Protein AF-A0AAV2QUC8-F1 (afdb_monomer_lite)

Secondary structure (DSSP, 8-state):
-HHIIIIIIIHHHHHHHT--S----SSSPPPHHHHHHHHHHHHHHHHHHHHHHHHHHHHHHHHHHHHHHHHHHHHHHHHHHTSSS----------------

Radius of gyration: 34.0 Å; chains: 1; bounding box: 78×30×102 Å

Structure (mmCIF, N/CA/C/O backbone):
data_AF-A0AAV2QUC8-F1
#
_entry.id   AF-A0AAV2QUC8-F1
#
loop_
_atom_site.group_PDB
_atom_site.id
_atom_site.type_symbol
_atom_site.label_atom_id
_atom_site.label_alt_id
_atom_site.label_comp_id
_atom_site.label_asym_id
_atom_site.label_entity_id
_atom_site.label_seq_id
_atom_site.pdbx_PDB_ins_code
_atom_site.Cartn_x
_atom_site.Cartn_y
_atom_site.Cartn_z
_atom_site.occupancy
_atom_site.B_iso_or_equiv
_atom_site.auth_seq_id
_atom_site.auth_comp_id
_atom_site.auth_asym_id
_atom_site.auth_atom_id
_atom_site.pdbx_PDB_model_num
ATOM 1 N N . VAL A 1 1 ? 10.351 -3.298 -19.394 1.00 72.38 1 VAL A N 1
ATOM 2 C CA . VAL A 1 1 ? 9.266 -2.280 -19.368 1.00 72.38 1 VAL A CA 1
ATOM 3 C C . VAL A 1 1 ? 7.931 -2.801 -18.825 1.00 72.38 1 VAL A C 1
ATOM 5 O O . VAL A 1 1 ? 7.462 -2.262 -17.831 1.00 72.38 1 VAL A O 1
ATOM 8 N N . LYS A 1 2 ? 7.312 -3.842 -19.415 1.00 78.50 2 LYS A N 1
ATOM 9 C CA . LYS A 1 2 ? 5.963 -4.309 -19.013 1.00 78.50 2 LYS A CA 1
ATOM 10 C C . LYS A 1 2 ? 5.847 -4.730 -17.538 1.00 78.50 2 LYS A C 1
ATOM 12 O O . LYS A 1 2 ? 4.839 -4.430 -16.911 1.00 78.50 2 LYS A O 1
ATOM 17 N N . ASP A 1 3 ? 6.886 -5.363 -16.995 1.00 86.75 3 ASP A N 1
ATOM 18 C CA . ASP A 1 3 ? 6.957 -5.751 -15.579 1.00 86.75 3 ASP A CA 1
ATOM 19 C C . ASP A 1 3 ? 6.934 -4.537 -14.630 1.00 86.75 3 ASP A C 1
ATOM 21 O O . ASP A 1 3 ? 6.090 -4.452 -13.737 1.00 86.75 3 ASP A O 1
ATOM 25 N N . ILE A 1 4 ? 7.791 -3.545 -14.900 1.00 81.50 4 ILE A N 1
ATOM 26 C CA . ILE A 1 4 ? 7.863 -2.293 -14.136 1.00 81.50 4 ILE A CA 1
ATOM 27 C C . ILE A 1 4 ? 6.514 -1.567 -14.168 1.00 81.50 4 ILE A C 1
ATOM 29 O O . ILE A 1 4 ? 6.017 -1.138 -13.129 1.00 81.50 4 ILE A O 1
ATOM 33 N N . PHE A 1 5 ? 5.885 -1.486 -15.343 1.00 82.12 5 PHE A N 1
ATOM 34 C CA . PHE A 1 5 ? 4.604 -0.806 -15.496 1.00 82.12 5 PHE A CA 1
ATOM 35 C C . PHE A 1 5 ? 3.453 -1.518 -14.777 1.00 82.12 5 PHE A C 1
ATOM 37 O O . PHE A 1 5 ? 2.808 -0.927 -13.913 1.00 82.12 5 PHE A O 1
ATOM 44 N N . GLN A 1 6 ? 3.213 -2.794 -15.083 1.00 81.56 6 GLN A N 1
ATOM 45 C CA . GLN A 1 6 ? 2.031 -3.494 -14.575 1.00 81.56 6 GLN A CA 1
ATOM 46 C C . GLN A 1 6 ? 2.159 -3.889 -13.101 1.00 81.56 6 GLN A C 1
ATOM 48 O O . GLN A 1 6 ? 1.204 -3.756 -12.341 1.00 81.56 6 GLN A O 1
ATOM 53 N N . TYR A 1 7 ? 3.325 -4.369 -12.666 1.00 81.62 7 TYR A N 1
ATOM 54 C CA . TYR A 1 7 ? 3.458 -4.933 -11.320 1.00 81.62 7 TYR A CA 1
ATOM 55 C C . TYR A 1 7 ? 4.020 -3.939 -10.312 1.00 81.62 7 TYR A C 1
ATOM 57 O O . TYR A 1 7 ? 3.540 -3.881 -9.179 1.00 81.62 7 TYR A O 1
ATOM 65 N N . ARG A 1 8 ? 5.013 -3.140 -10.708 1.00 88.19 8 ARG A N 1
ATOM 66 C CA . ARG A 1 8 ? 5.717 -2.245 -9.778 1.00 88.19 8 ARG A CA 1
ATOM 67 C C . ARG A 1 8 ? 5.146 -0.833 -9.729 1.00 88.19 8 ARG A C 1
ATOM 69 O O . ARG A 1 8 ? 5.317 -0.165 -8.717 1.00 88.19 8 ARG A O 1
ATOM 76 N N . MET A 1 9 ? 4.425 -0.395 -10.758 1.00 89.12 9 MET A N 1
ATOM 77 C CA . MET A 1 9 ? 3.675 0.861 -10.716 1.00 89.12 9 MET A CA 1
ATOM 78 C C . MET A 1 9 ? 2.193 0.603 -10.458 1.00 89.12 9 MET A C 1
ATOM 80 O O . MET A 1 9 ? 1.730 0.862 -9.350 1.00 89.12 9 MET A O 1
ATOM 84 N N . GLU A 1 10 ? 1.452 0.046 -11.421 1.00 91.94 10 GLU A N 1
ATOM 85 C CA . GLU A 1 10 ? -0.002 -0.138 -11.274 1.00 91.94 10 GLU A CA 1
ATOM 86 C C . GLU A 1 10 ? -0.352 -1.037 -10.084 1.00 91.94 10 GLU A C 1
ATOM 88 O O . GLU A 1 10 ? -1.182 -0.663 -9.255 1.00 91.94 10 GLU A O 1
ATOM 93 N N . GLY A 1 11 ? 0.341 -2.170 -9.934 1.00 91.62 11 GLY A N 1
ATOM 94 C CA . GLY A 1 11 ? 0.139 -3.073 -8.803 1.00 91.62 11 GLY A CA 1
ATOM 95 C C . GLY A 1 11 ? 0.385 -2.411 -7.443 1.00 91.62 11 GLY A C 1
ATOM 96 O O . GLY A 1 11 ? -0.395 -2.608 -6.509 1.00 91.62 11 GLY A O 1
ATOM 97 N N . ILE A 1 12 ? 1.424 -1.578 -7.313 1.00 92.69 12 ILE A N 1
ATOM 98 C CA . ILE A 1 12 ? 1.721 -0.889 -6.048 1.00 92.69 12 ILE A CA 1
ATOM 99 C C . ILE A 1 12 ? 0.738 0.260 -5.796 1.00 92.69 12 ILE A C 1
ATOM 101 O O . ILE A 1 12 ? 0.305 0.435 -4.656 1.00 92.69 12 ILE A O 1
ATOM 105 N N . LEU A 1 13 ? 0.330 1.002 -6.828 1.00 94.06 13 LEU A N 1
ATOM 106 C CA . LEU A 1 13 ? -0.689 2.053 -6.728 1.00 94.06 13 LEU A CA 1
ATOM 107 C C . LEU A 1 13 ? -2.056 1.485 -6.327 1.00 94.06 13 LEU A C 1
ATOM 109 O O . LEU A 1 13 ? -2.720 2.019 -5.434 1.00 94.06 13 LEU A O 1
ATOM 113 N N . GLU A 1 14 ? -2.457 0.359 -6.916 1.00 94.56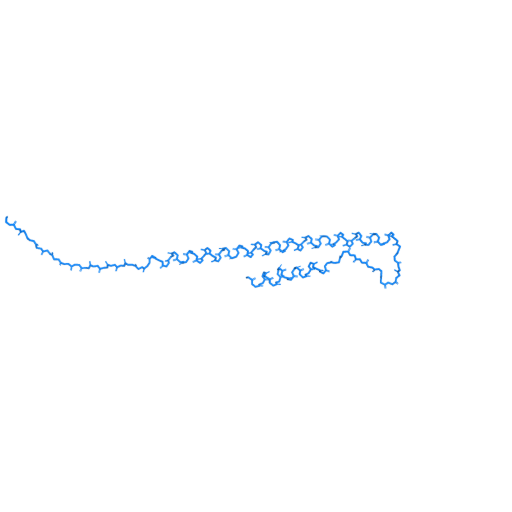 14 GLU A N 1
ATOM 114 C CA . GLU A 1 14 ? -3.667 -0.350 -6.510 1.00 94.56 14 GLU A CA 1
ATOM 115 C C . GLU A 1 14 ? -3.551 -0.797 -5.049 1.00 94.56 14 GLU A C 1
ATOM 117 O O . GLU A 1 14 ? -4.474 -0.619 -4.250 1.00 94.56 14 GLU A O 1
ATOM 122 N N . ALA A 1 15 ? -2.395 -1.331 -4.661 1.00 92.56 15 ALA A N 1
ATOM 123 C CA . ALA A 1 15 ? -2.155 -1.751 -3.295 1.00 92.56 15 ALA A CA 1
ATOM 124 C C . ALA A 1 15 ? -2.196 -0.554 -2.316 1.00 92.56 15 ALA A C 1
ATOM 126 O O . ALA A 1 15 ? -2.778 -0.682 -1.238 1.00 92.56 15 ALA A O 1
ATOM 127 N N . LEU A 1 16 ? -1.623 0.605 -2.663 1.00 94.69 16 LEU A N 1
ATOM 128 C CA . LEU A 1 16 ? -1.682 1.853 -1.884 1.00 94.69 16 LEU A CA 1
ATOM 129 C C . LEU A 1 16 ? -3.128 2.272 -1.598 1.00 94.69 16 LEU A C 1
ATOM 131 O O . LEU A 1 16 ? -3.464 2.570 -0.453 1.00 94.69 16 LEU A O 1
ATOM 135 N N . SER A 1 17 ? -4.000 2.209 -2.609 1.00 93.94 17 SER A N 1
ATOM 136 C CA . SER A 1 17 ? -5.420 2.572 -2.472 1.00 93.94 17 SER A CA 1
ATOM 137 C C . SER A 1 17 ? -6.190 1.703 -1.466 1.00 93.94 17 SER A C 1
ATOM 139 O O . SER A 1 17 ? -7.222 2.113 -0.939 1.00 93.94 17 SER A O 1
ATOM 141 N N . LYS A 1 18 ? -5.678 0.500 -1.178 1.00 95.62 18 LYS A N 1
ATOM 142 C CA . LYS A 1 18 ? -6.295 -0.478 -0.273 1.00 95.62 18 LYS A CA 1
ATOM 143 C C . LYS A 1 18 ? -5.792 -0.371 1.170 1.00 95.62 18 LYS A C 1
ATOM 145 O O . LYS A 1 18 ? -6.284 -1.107 2.028 1.00 95.62 18 LYS A O 1
ATOM 150 N N . VAL A 1 19 ? -4.817 0.497 1.460 1.00 95.81 19 VAL A N 1
ATOM 151 C CA . VAL A 1 19 ? -4.299 0.668 2.825 1.00 95.81 19 VAL A CA 1
ATOM 152 C C . VAL A 1 19 ? -5.375 1.308 3.703 1.00 95.81 19 VAL A C 1
ATOM 154 O O . VAL A 1 19 ? -5.863 2.402 3.429 1.00 95.81 19 VAL A O 1
ATOM 157 N N . LYS A 1 20 ? -5.763 0.612 4.776 1.00 93.75 20 LYS A N 1
ATOM 158 C CA . LYS A 1 20 ? -6.761 1.101 5.734 1.00 93.75 20 LYS A CA 1
ATOM 159 C C . LYS A 1 20 ? -6.097 1.989 6.781 1.00 93.75 20 LYS A C 1
ATOM 161 O O . LYS A 1 20 ? -5.095 1.599 7.367 1.00 93.75 20 LYS A O 1
ATOM 166 N N . LEU A 1 21 ? -6.711 3.138 7.048 1.00 94.88 21 LEU A N 1
ATOM 167 C CA . LEU A 1 21 ? -6.282 4.093 8.081 1.00 94.88 21 LEU A CA 1
ATOM 168 C C . LEU A 1 21 ? -7.195 4.097 9.310 1.00 94.88 21 LEU A C 1
ATOM 170 O O . LEU A 1 21 ? -6.990 4.853 10.247 1.00 94.88 21 LEU A O 1
ATOM 174 N N . TYR A 1 22 ? -8.223 3.260 9.308 1.00 91.94 22 TYR A N 1
ATOM 175 C CA . TYR A 1 22 ? -9.128 3.116 10.433 1.00 91.94 22 TYR A CA 1
ATOM 176 C C . TYR A 1 22 ? -9.615 1.677 10.525 1.00 91.94 22 TYR A C 1
ATOM 178 O O . TYR A 1 22 ? -9.542 0.891 9.573 1.00 91.94 22 TYR A O 1
ATOM 186 N N . THR A 1 23 ? -10.146 1.346 11.691 1.00 91.94 23 THR A N 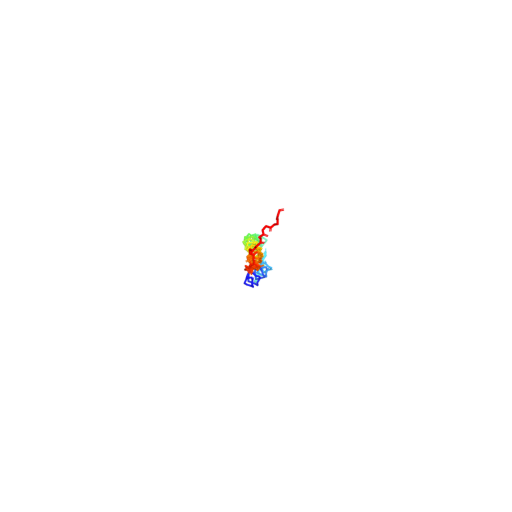1
ATOM 187 C CA . THR A 1 23 ? -10.780 0.065 11.960 1.00 91.94 23 THR A CA 1
ATOM 188 C C . THR A 1 23 ? -11.977 0.282 12.875 1.00 91.94 23 THR A C 1
ATOM 190 O O . THR A 1 23 ? -12.010 1.236 13.651 1.00 91.94 23 THR A O 1
ATOM 193 N N . PHE A 1 24 ? -12.975 -0.588 12.758 1.00 90.88 24 PHE A N 1
ATOM 194 C CA . PHE A 1 24 ? -14.199 -0.527 13.546 1.00 90.88 24 PHE A CA 1
ATOM 195 C C . PHE A 1 24 ? -14.405 -1.828 14.326 1.00 90.88 24 PHE A C 1
ATOM 197 O O . PHE A 1 24 ? -13.971 -2.895 13.877 1.00 90.88 24 PHE A O 1
ATOM 204 N N . PRO A 1 25 ? -15.095 -1.767 15.478 1.00 93.56 25 PRO A N 1
ATOM 205 C CA . PRO A 1 25 ? -15.481 -2.960 16.214 1.00 93.56 25 PRO A CA 1
ATOM 206 C C . PRO A 1 25 ? -16.371 -3.883 15.376 1.00 93.56 25 PRO A C 1
ATOM 208 O O . PRO A 1 25 ? -17.306 -3.432 14.721 1.00 93.56 25 PRO A O 1
ATOM 211 N N . THR A 1 26 ? -16.133 -5.193 15.461 1.00 91.00 26 THR A N 1
ATOM 212 C CA . THR A 1 26 ? -16.920 -6.210 14.737 1.00 91.00 26 THR A CA 1
ATOM 213 C C . THR A 1 26 ? -18.051 -6.829 15.558 1.00 91.00 26 THR A C 1
ATOM 215 O O . THR A 1 26 ? -18.977 -7.390 14.980 1.00 91.00 26 THR A O 1
ATOM 218 N N . LYS A 1 27 ? -17.993 -6.754 16.896 1.00 92.00 27 LYS A N 1
ATOM 219 C CA . LYS A 1 27 ? -19.010 -7.326 17.802 1.00 92.00 27 LYS A CA 1
ATOM 220 C C . LYS A 1 27 ? -19.658 -6.285 18.705 1.00 92.00 27 LYS A C 1
ATOM 222 O O . LYS A 1 27 ? -20.864 -6.089 18.638 1.00 92.00 27 LYS A O 1
ATOM 227 N N . TYR A 1 28 ? -18.860 -5.653 19.562 1.00 93.69 28 TYR A N 1
ATOM 228 C CA . TYR A 1 28 ? -19.344 -4.714 20.571 1.00 93.69 28 TYR A CA 1
ATOM 229 C C . TYR A 1 28 ? -18.721 -3.339 20.365 1.00 93.69 28 TYR A C 1
ATOM 231 O O . TYR A 1 28 ? -17.542 -3.285 20.009 1.00 93.69 28 TYR A O 1
ATOM 239 N N . PRO A 1 29 ? -19.466 -2.247 20.615 1.00 94.62 29 PRO A N 1
ATOM 240 C CA . PRO A 1 29 ? -18.923 -0.899 20.549 1.00 94.62 29 PRO A CA 1
ATOM 241 C C . PRO A 1 29 ? -17.673 -0.769 21.415 1.00 94.62 29 PRO A C 1
ATOM 243 O O . PRO A 1 29 ? -17.625 -1.262 22.543 1.00 94.62 29 PRO A O 1
ATOM 246 N N . TRP A 1 30 ? -16.661 -0.103 20.878 1.00 95.94 30 TRP A N 1
ATOM 247 C CA . TRP A 1 30 ? -15.483 0.251 21.652 1.00 95.94 30 TRP A CA 1
ATOM 248 C C . TRP A 1 30 ? -15.783 1.411 22.591 1.00 95.94 30 TRP A C 1
ATOM 250 O O . TRP A 1 30 ? -16.623 2.264 22.299 1.00 95.94 30 TRP A O 1
ATOM 260 N N . THR A 1 31 ? -15.047 1.464 23.700 1.00 96.31 31 THR A N 1
ATOM 261 C CA . THR A 1 31 ? -14.931 2.707 24.463 1.00 96.31 31 THR A CA 1
ATOM 262 C C . THR A 1 31 ? -14.163 3.741 23.641 1.00 96.31 31 THR A C 1
ATOM 264 O O . THR A 1 31 ? -13.439 3.390 22.701 1.00 96.31 31 THR A O 1
ATOM 267 N N . ILE A 1 32 ? -14.298 5.018 23.999 1.00 95.62 32 ILE A N 1
ATOM 268 C CA . ILE A 1 32 ? -13.591 6.111 23.320 1.00 95.62 32 ILE A CA 1
ATOM 269 C C . ILE A 1 32 ? -12.075 5.886 23.383 1.00 95.62 32 ILE A C 1
ATOM 271 O O . ILE A 1 32 ? -11.395 6.019 22.370 1.00 95.62 32 ILE A O 1
ATOM 275 N N . GLU A 1 33 ? -11.549 5.468 24.534 1.00 96.56 33 GLU A N 1
ATOM 276 C CA . GLU A 1 33 ? -10.121 5.201 24.732 1.00 96.56 33 GLU A CA 1
ATOM 277 C C . GLU A 1 33 ? -9.639 4.075 23.815 1.00 96.56 33 GLU A C 1
ATOM 279 O O . GLU A 1 33 ? -8.621 4.207 23.138 1.00 96.56 33 GLU A O 1
ATOM 284 N N . THR A 1 34 ? -10.409 2.986 23.739 1.00 94.81 34 THR A N 1
ATOM 285 C CA . THR A 1 34 ? -10.086 1.839 22.881 1.00 94.81 34 THR A CA 1
ATOM 286 C C . THR A 1 34 ? -10.091 2.238 21.406 1.00 94.81 34 THR A C 1
ATOM 288 O O . THR A 1 34 ? -9.206 1.843 20.649 1.00 94.81 34 THR A O 1
ATOM 291 N N . PHE A 1 35 ? -11.063 3.054 20.990 1.00 95.12 35 PHE A N 1
ATOM 292 C CA . PHE A 1 35 ? -11.135 3.565 19.625 1.00 95.12 35 PHE A CA 1
ATOM 293 C C . PHE A 1 35 ? -9.942 4.459 19.277 1.00 95.12 35 PHE A C 1
ATOM 295 O O . PHE A 1 35 ? -9.364 4.294 18.202 1.00 95.12 35 PHE A O 1
ATOM 302 N N . ILE A 1 36 ? -9.546 5.362 20.179 1.00 95.31 36 ILE A N 1
ATOM 303 C CA . ILE A 1 36 ? -8.392 6.244 19.975 1.00 95.31 36 ILE A CA 1
ATOM 304 C C . ILE A 1 36 ? -7.111 5.418 19.837 1.00 95.31 36 ILE A C 1
ATOM 306 O O . ILE A 1 36 ? -6.383 5.607 18.865 1.00 95.31 36 ILE A O 1
ATOM 310 N N . CYS A 1 37 ? -6.865 4.472 20.750 1.00 95.75 37 CYS A N 1
ATOM 311 C CA . CYS A 1 37 ? -5.679 3.615 20.697 1.00 95.75 37 CYS A CA 1
ATOM 312 C C . CYS A 1 37 ? -5.621 2.789 19.405 1.00 95.75 37 CYS A C 1
ATOM 314 O O . CYS A 1 37 ? -4.612 2.830 18.704 1.00 95.75 37 CYS A O 1
ATOM 316 N N . ASN A 1 38 ? -6.712 2.105 19.043 1.00 95.25 38 ASN A N 1
ATOM 317 C CA . ASN A 1 38 ? -6.750 1.282 17.830 1.00 95.25 38 ASN A CA 1
ATOM 318 C C . ASN A 1 38 ? -6.596 2.122 16.557 1.00 95.25 38 ASN A C 1
ATOM 320 O O . ASN A 1 38 ? -5.912 1.715 15.622 1.00 95.25 38 ASN A O 1
ATOM 324 N N . THR A 1 39 ? -7.230 3.295 16.499 1.00 95.44 39 THR A N 1
ATOM 325 C CA . THR A 1 39 ? -7.123 4.183 15.332 1.00 95.44 39 THR A CA 1
ATOM 326 C C . THR A 1 39 ? -5.713 4.742 15.206 1.00 95.44 39 THR A C 1
ATOM 328 O O . THR A 1 39 ? -5.171 4.770 14.107 1.00 95.44 39 THR A O 1
ATOM 331 N N . TRP A 1 40 ? -5.092 5.138 16.321 1.00 96.50 40 TRP A N 1
ATOM 332 C CA . TRP A 1 40 ? -3.701 5.584 16.342 1.00 96.50 40 TRP A CA 1
ATOM 333 C C . TRP A 1 40 ? -2.755 4.503 15.814 1.00 96.50 40 TRP A C 1
ATOM 335 O O . TRP A 1 40 ? -1.959 4.772 14.916 1.00 96.50 40 TRP A O 1
ATOM 345 N N . GLU A 1 41 ? -2.882 3.274 16.316 1.00 96.69 41 GLU A N 1
ATOM 346 C CA . GLU A 1 41 ? -2.055 2.148 15.883 1.00 96.69 41 GLU A CA 1
ATOM 347 C C . GLU A 1 41 ? -2.227 1.863 14.384 1.00 96.69 41 GLU A C 1
ATOM 349 O O . GLU A 1 41 ? -1.239 1.804 13.648 1.00 96.69 41 GLU A O 1
ATOM 354 N N . VAL A 1 42 ? -3.472 1.794 13.898 1.00 96.94 42 VAL A N 1
ATOM 355 C CA . VAL A 1 42 ? -3.753 1.575 12.471 1.00 96.94 42 VAL A CA 1
ATOM 356 C C . VAL A 1 42 ? -3.227 2.718 11.605 1.00 96.94 42 VAL A C 1
ATOM 358 O O . VAL A 1 42 ? -2.679 2.457 10.536 1.00 96.94 42 VAL A O 1
ATOM 361 N N . CYS A 1 43 ? -3.327 3.969 12.053 1.00 97.31 43 CYS A N 1
ATOM 362 C CA . CYS A 1 43 ? -2.740 5.108 11.352 1.00 97.31 43 CYS A CA 1
ATOM 363 C C . CYS A 1 43 ? -1.213 5.018 11.288 1.00 97.31 43 CYS A C 1
ATOM 365 O O . CYS A 1 43 ? -0.645 5.260 10.226 1.00 97.31 43 CYS A O 1
ATOM 367 N N . CYS A 1 44 ? -0.540 4.649 12.381 1.00 97.25 44 CYS A N 1
ATOM 368 C CA . CYS A 1 44 ? 0.912 4.476 12.388 1.00 97.25 44 CYS A CA 1
ATOM 369 C C . CYS A 1 44 ? 1.353 3.386 11.407 1.00 97.2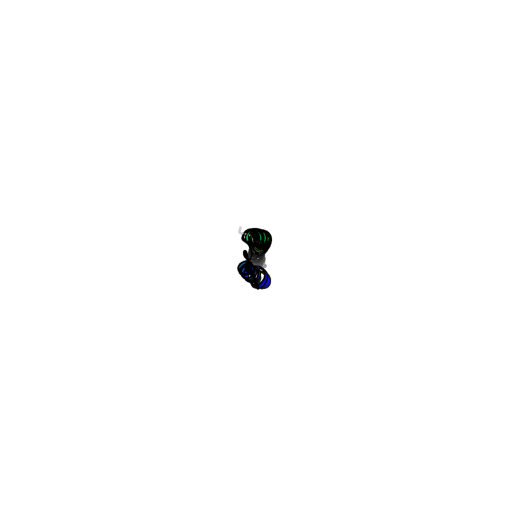5 44 CYS A C 1
ATOM 371 O O . CYS A 1 44 ? 2.221 3.631 10.567 1.00 97.25 44 CYS A O 1
ATOM 373 N N . THR A 1 45 ? 0.734 2.204 11.466 1.00 96.69 45 THR A N 1
ATOM 374 C CA . THR A 1 45 ? 1.048 1.106 10.543 1.00 96.69 45 THR A CA 1
ATOM 375 C C . THR A 1 45 ? 0.699 1.469 9.100 1.00 96.69 45 THR A C 1
ATOM 377 O O . THR A 1 45 ? 1.493 1.235 8.191 1.00 96.69 45 THR A O 1
ATOM 380 N N . GLY A 1 46 ? -0.461 2.091 8.878 1.00 96.75 46 GLY A N 1
ATOM 381 C CA . GLY A 1 46 ? -0.900 2.540 7.562 1.00 96.75 46 GLY A CA 1
ATOM 382 C C . GLY A 1 46 ? 0.047 3.573 6.957 1.00 96.75 46 GLY A C 1
ATOM 383 O O . GLY A 1 46 ? 0.426 3.444 5.798 1.00 96.75 46 GLY A O 1
ATOM 384 N N . ALA A 1 47 ? 0.504 4.550 7.743 1.00 97.00 47 ALA A N 1
ATOM 385 C CA . ALA A 1 47 ? 1.466 5.555 7.300 1.00 97.00 47 ALA A CA 1
ATOM 386 C C . ALA A 1 47 ? 2.822 4.938 6.924 1.00 97.00 47 ALA A C 1
ATOM 388 O O . ALA A 1 47 ? 3.396 5.302 5.899 1.00 97.00 47 ALA A O 1
ATOM 389 N N . GLN A 1 48 ? 3.317 3.979 7.713 1.00 96.94 48 GLN A N 1
ATOM 390 C CA . GLN A 1 48 ? 4.551 3.255 7.398 1.00 96.94 48 GLN A CA 1
ATOM 391 C C . GLN A 1 48 ? 4.432 2.481 6.081 1.00 96.94 48 GLN A C 1
ATOM 393 O O . GLN A 1 48 ? 5.324 2.561 5.234 1.00 96.94 48 GLN A O 1
ATOM 398 N N . GLU A 1 49 ? 3.319 1.772 5.885 1.00 96.62 49 GLU A N 1
ATOM 399 C CA . GLU A 1 49 ? 3.084 0.997 4.668 1.00 96.62 49 GLU A CA 1
ATOM 400 C C . GLU A 1 49 ? 2.910 1.897 3.439 1.00 96.62 49 GLU A C 1
ATOM 402 O O . GLU A 1 49 ? 3.495 1.621 2.390 1.00 96.62 49 GLU A O 1
ATOM 407 N N . LEU A 1 50 ? 2.159 2.997 3.569 1.00 97.38 50 LEU A N 1
ATOM 408 C CA . LEU A 1 50 ? 2.018 4.004 2.517 1.00 97.38 50 LEU A CA 1
ATOM 409 C C . LEU A 1 50 ? 3.384 4.568 2.128 1.00 97.38 50 LEU A C 1
ATOM 411 O O . LEU A 1 50 ? 3.722 4.573 0.950 1.00 97.38 50 LEU A O 1
ATOM 415 N N . ASN A 1 51 ? 4.199 4.974 3.104 1.00 97.44 51 ASN A N 1
ATOM 416 C CA . ASN A 1 51 ? 5.524 5.529 2.842 1.00 97.44 51 ASN A CA 1
ATOM 417 C C . ASN A 1 51 ? 6.429 4.530 2.105 1.00 97.44 51 ASN A C 1
ATOM 419 O O . ASN A 1 51 ? 7.042 4.874 1.096 1.00 97.44 51 ASN A O 1
ATOM 423 N N . LYS A 1 52 ? 6.473 3.275 2.565 1.00 96.19 52 LYS A N 1
ATOM 424 C CA . LYS A 1 52 ? 7.252 2.218 1.908 1.00 96.19 52 LYS A CA 1
ATOM 425 C C . LYS A 1 52 ? 6.808 2.012 0.460 1.00 96.19 52 LYS A C 1
ATOM 427 O O . LYS A 1 52 ? 7.639 1.892 -0.435 1.00 96.19 52 LYS A O 1
ATOM 432 N N . ARG A 1 53 ? 5.500 1.962 0.216 1.00 95.12 53 ARG A N 1
ATOM 433 C CA . ARG A 1 53 ? 4.950 1.770 -1.131 1.00 95.12 53 ARG A CA 1
ATOM 434 C C . ARG A 1 53 ? 5.189 2.965 -2.042 1.00 95.12 53 ARG A C 1
ATOM 436 O O . ARG A 1 53 ? 5.527 2.749 -3.200 1.00 95.12 53 ARG A O 1
ATOM 443 N N . SER A 1 54 ? 5.094 4.188 -1.527 1.00 96.12 54 SER A N 1
ATOM 444 C CA . SER A 1 54 ? 5.445 5.394 -2.281 1.00 96.12 54 SER A CA 1
ATOM 445 C C . SER A 1 54 ? 6.898 5.352 -2.757 1.00 96.12 54 SER A C 1
ATOM 447 O O . SER A 1 54 ? 7.146 5.591 -3.934 1.00 96.12 54 SER A O 1
ATOM 449 N N . GLN A 1 55 ? 7.833 4.944 -1.892 1.00 96.44 55 GLN A N 1
ATOM 450 C CA . GLN A 1 55 ? 9.242 4.770 -2.271 1.00 96.44 55 GLN A CA 1
ATOM 451 C C . GLN A 1 55 ? 9.425 3.692 -3.348 1.00 96.44 55 GLN A C 1
ATOM 453 O O . GLN A 1 55 ? 10.203 3.867 -4.278 1.00 96.44 55 GLN A O 1
ATOM 458 N N . MET A 1 56 ? 8.695 2.574 -3.265 1.00 93.81 56 MET A N 1
ATOM 459 C CA . MET A 1 56 ? 8.784 1.527 -4.291 1.00 93.81 56 MET A CA 1
ATOM 460 C C . MET A 1 56 ? 8.282 2.000 -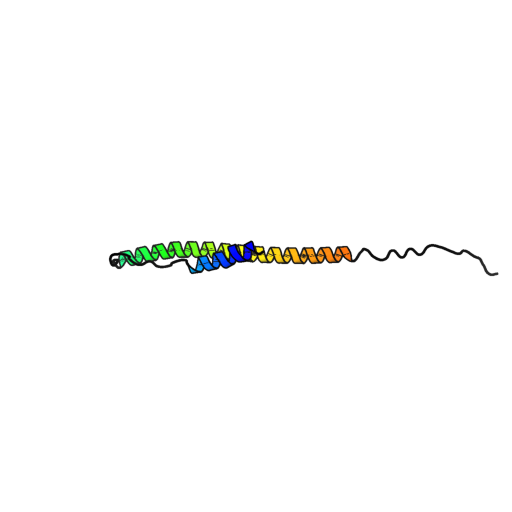5.662 1.00 93.81 56 MET A C 1
ATOM 462 O O . MET A 1 56 ? 8.888 1.649 -6.674 1.00 93.81 56 MET A O 1
ATOM 466 N N . VAL A 1 57 ? 7.201 2.792 -5.702 1.00 95.44 57 VAL A N 1
ATOM 467 C CA . VAL A 1 57 ? 6.708 3.401 -6.950 1.00 95.44 57 VAL A CA 1
ATOM 468 C C . VAL A 1 57 ? 7.720 4.404 -7.490 1.00 95.44 57 VAL A C 1
ATOM 470 O O . VAL A 1 57 ? 8.007 4.374 -8.680 1.00 95.44 57 VAL A O 1
ATOM 473 N N . GLU A 1 58 ? 8.288 5.253 -6.634 1.00 94.81 58 GLU A N 1
ATOM 474 C CA . GLU A 1 58 ? 9.318 6.221 -7.023 1.00 94.81 58 GLU A CA 1
ATOM 475 C C . GLU A 1 58 ? 10.506 5.530 -7.702 1.00 94.81 58 GLU A C 1
ATOM 477 O O . GLU A 1 58 ? 10.860 5.877 -8.826 1.00 94.81 58 GLU A O 1
ATOM 482 N N . VAL A 1 59 ? 11.053 4.486 -7.074 1.00 93.12 59 VAL A N 1
ATOM 483 C CA . VAL A 1 59 ? 12.150 3.693 -7.644 1.00 93.12 59 VAL A CA 1
ATOM 484 C C . VAL A 1 59 ? 11.749 3.068 -8.982 1.00 93.12 59 VAL A C 1
ATOM 486 O O . VAL A 1 59 ? 12.504 3.141 -9.945 1.00 93.12 59 VAL A O 1
ATOM 489 N N . ALA A 1 60 ? 10.549 2.490 -9.078 1.00 92.06 60 ALA A N 1
ATOM 490 C CA . ALA A 1 60 ? 10.068 1.888 -10.321 1.00 92.06 60 ALA A CA 1
ATOM 491 C C . ALA A 1 60 ? 9.937 2.911 -11.466 1.00 92.06 60 ALA A C 1
ATOM 493 O O . ALA A 1 60 ? 10.255 2.595 -12.612 1.00 92.06 60 ALA A O 1
ATOM 494 N N . VAL A 1 61 ? 9.491 4.134 -11.165 1.00 92.00 61 VAL A N 1
ATOM 495 C CA . VAL A 1 61 ? 9.399 5.226 -12.144 1.00 92.00 61 VAL A CA 1
ATOM 496 C C . VAL A 1 61 ? 10.791 5.668 -12.594 1.00 92.00 61 VAL A C 1
ATOM 498 O O . VAL A 1 61 ? 11.011 5.823 -13.793 1.00 92.00 61 VAL A O 1
ATOM 501 N N . LEU A 1 62 ? 11.731 5.840 -11.662 1.00 92.50 62 LEU A N 1
ATOM 502 C CA . LEU A 1 62 ? 13.107 6.232 -11.980 1.00 92.50 62 LEU A CA 1
ATOM 503 C C . LEU A 1 62 ? 13.803 5.189 -12.861 1.00 92.50 62 LEU A C 1
ATOM 505 O O . LEU A 1 62 ? 14.358 5.541 -13.897 1.00 92.50 62 LEU A O 1
ATOM 509 N N . GLU A 1 63 ? 13.682 3.906 -12.521 1.00 91.06 63 GLU A N 1
ATOM 510 C CA . GLU A 1 63 ? 14.220 2.818 -13.344 1.00 91.06 63 GLU A CA 1
ATOM 511 C C . GLU A 1 63 ? 13.603 2.790 -14.748 1.00 91.06 63 GLU A C 1
ATOM 513 O O . GLU A 1 63 ? 14.288 2.500 -15.728 1.00 91.06 63 GLU A O 1
ATOM 518 N N . LEU A 1 64 ? 12.308 3.099 -14.882 1.00 90.25 64 LEU A N 1
ATOM 519 C CA . LEU A 1 64 ? 11.680 3.181 -16.199 1.00 90.25 64 LEU A CA 1
ATOM 520 C C . LEU A 1 64 ? 12.263 4.328 -17.031 1.00 90.25 64 LEU A C 1
ATOM 522 O O . LEU A 1 64 ? 12.495 4.147 -18.225 1.00 90.25 64 LEU A O 1
ATOM 526 N N . ILE A 1 65 ? 12.498 5.487 -16.411 1.00 88.81 65 ILE A N 1
ATOM 527 C CA . ILE A 1 65 ? 13.130 6.633 -17.074 1.00 88.81 65 ILE A CA 1
ATOM 528 C C . ILE A 1 65 ? 14.534 6.248 -17.549 1.00 88.81 65 ILE A C 1
ATOM 530 O O . ILE A 1 65 ? 14.856 6.469 -18.715 1.00 88.81 65 ILE A O 1
ATOM 534 N N . GLU A 1 66 ? 15.341 5.626 -16.688 1.00 89.75 66 GLU A N 1
ATOM 535 C CA . GLU A 1 66 ? 16.696 5.178 -17.032 1.00 89.75 66 GLU A CA 1
ATOM 536 C C . GLU A 1 66 ? 16.702 4.185 -18.199 1.00 89.75 66 GLU A C 1
ATOM 538 O O . GLU A 1 66 ? 17.485 4.347 -19.134 1.00 89.75 66 GLU A O 1
ATOM 543 N N . LEU A 1 67 ? 15.799 3.199 -18.199 1.00 87.62 67 LEU A N 1
ATOM 544 C CA . LEU A 1 67 ? 15.698 2.226 -19.291 1.00 87.62 67 LEU A CA 1
ATOM 545 C C . LEU A 1 67 ? 15.349 2.885 -20.629 1.00 87.62 67 LEU A C 1
ATOM 547 O O . LEU A 1 67 ? 15.947 2.549 -21.648 1.00 87.62 67 LEU A O 1
ATOM 551 N N . VAL A 1 68 ? 14.409 3.834 -20.632 1.00 86.50 68 VAL A N 1
ATOM 552 C CA . VAL A 1 68 ? 14.011 4.547 -21.856 1.00 86.50 68 VAL A CA 1
ATOM 553 C C . VAL A 1 68 ? 15.150 5.423 -22.380 1.00 86.50 68 VAL A C 1
ATOM 555 O O . VAL A 1 68 ? 15.387 5.465 -23.587 1.00 86.50 68 VAL A O 1
ATOM 558 N N . LEU A 1 69 ? 15.875 6.107 -21.493 1.00 86.62 69 LEU A N 1
ATOM 559 C CA . LEU A 1 69 ? 17.022 6.926 -21.885 1.00 86.62 69 LEU A CA 1
ATOM 560 C C . LEU A 1 69 ? 18.165 6.067 -22.441 1.00 86.62 69 LEU A C 1
ATOM 562 O O . LEU A 1 69 ? 18.718 6.406 -23.485 1.00 86.62 69 LEU A O 1
ATOM 566 N N . PHE A 1 70 ? 18.466 4.929 -21.810 1.00 84.88 70 PHE A N 1
ATOM 567 C CA . PHE A 1 70 ? 19.494 4.003 -22.286 1.00 84.88 70 PHE A CA 1
ATOM 568 C C . PHE A 1 70 ? 19.148 3.400 -23.657 1.00 84.88 70 PHE A C 1
ATOM 570 O O . PHE A 1 70 ? 19.998 3.338 -24.546 1.00 84.88 70 PHE A O 1
ATOM 577 N N . GLU A 1 71 ? 17.893 2.993 -23.874 1.00 77.69 71 GLU A N 1
ATOM 578 C CA . GLU A 1 71 ? 17.425 2.529 -25.189 1.00 77.69 71 GLU A CA 1
ATOM 579 C C . GLU A 1 71 ? 17.529 3.637 -26.255 1.00 77.69 71 GLU A C 1
ATOM 581 O O . GLU A 1 71 ? 17.920 3.369 -27.390 1.00 77.69 71 GLU A O 1
ATOM 586 N N . SER A 1 72 ? 17.253 4.895 -25.897 1.00 75.12 72 SER A N 1
ATOM 587 C CA . SER A 1 72 ? 17.391 6.036 -26.812 1.00 75.12 72 SER A CA 1
ATOM 588 C C . SER A 1 72 ? 18.849 6.335 -27.177 1.00 75.12 72 SER A C 1
ATOM 590 O O . SER A 1 72 ? 19.148 6.615 -28.336 1.00 75.12 72 SER A O 1
ATOM 592 N N . GLU A 1 73 ? 19.758 6.309 -26.204 1.00 75.44 73 GLU A N 1
ATOM 593 C CA . GLU A 1 73 ? 21.176 6.625 -26.410 1.00 75.44 73 GLU A CA 1
ATOM 594 C C . GLU A 1 73 ? 21.900 5.503 -27.167 1.00 75.44 73 GLU A C 1
ATOM 596 O O . GLU A 1 73 ? 22.733 5.756 -28.037 1.00 75.44 73 GLU A O 1
ATOM 601 N N . THR A 1 74 ? 21.535 4.245 -26.915 1.00 69.69 74 THR A N 1
ATOM 602 C CA . THR A 1 74 ? 22.029 3.103 -27.700 1.00 69.69 74 THR A CA 1
ATOM 603 C C . THR A 1 74 ? 21.498 3.117 -29.133 1.00 69.69 74 THR A C 1
ATOM 605 O O . THR A 1 74 ? 22.267 2.863 -30.057 1.00 69.69 74 THR A O 1
ATOM 608 N N . ALA A 1 75 ? 20.229 3.478 -29.351 1.00 62.91 75 ALA A N 1
ATOM 609 C CA . ALA A 1 75 ? 19.678 3.636 -30.696 1.00 62.91 75 ALA A CA 1
ATOM 610 C C . ALA A 1 75 ? 20.369 4.762 -31.488 1.00 62.91 75 ALA A C 1
ATOM 612 O O . ALA A 1 75 ? 20.648 4.588 -32.673 1.00 62.91 75 ALA A O 1
ATOM 613 N N . ALA A 1 76 ? 20.691 5.885 -30.836 1.00 64.12 76 ALA A N 1
ATOM 614 C CA . ALA A 1 76 ? 21.437 6.981 -31.453 1.00 64.12 76 ALA A CA 1
ATOM 615 C C . ALA A 1 76 ? 22.876 6.570 -31.823 1.00 64.12 76 ALA A C 1
ATOM 617 O O . ALA A 1 76 ? 23.312 6.815 -32.944 1.00 64.12 76 ALA A O 1
ATOM 618 N N . ASN A 1 77 ? 23.578 5.867 -30.927 1.00 58.53 77 ASN A N 1
ATOM 619 C CA . ASN A 1 77 ? 24.935 5.377 -31.189 1.00 58.53 77 ASN A CA 1
ATOM 620 C C . ASN A 1 77 ? 24.987 4.330 -32.318 1.00 58.53 77 ASN A C 1
ATOM 622 O O . ASN A 1 77 ? 25.935 4.311 -33.094 1.00 58.53 77 ASN A O 1
ATOM 626 N N . ILE A 1 78 ? 23.979 3.459 -32.449 1.00 59.03 78 ILE A N 1
ATOM 627 C CA . ILE A 1 78 ? 23.921 2.486 -33.557 1.00 59.03 78 ILE A CA 1
ATOM 628 C C . ILE A 1 78 ? 23.693 3.192 -34.902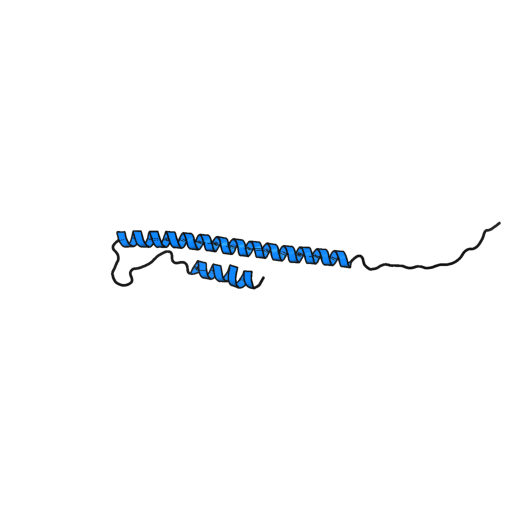 1.00 59.03 78 ILE A C 1
ATOM 630 O O . ILE A 1 78 ? 24.214 2.738 -35.918 1.00 59.03 78 ILE A O 1
ATOM 634 N N . PHE A 1 79 ? 22.947 4.299 -34.922 1.00 56.31 79 PHE A N 1
ATOM 635 C CA . PHE A 1 79 ? 22.729 5.087 -36.135 1.00 56.31 79 PHE A CA 1
ATOM 636 C C . PHE A 1 79 ? 24.009 5.798 -36.607 1.00 56.31 79 PHE A C 1
ATOM 638 O O . PHE A 1 79 ? 24.298 5.759 -37.798 1.00 56.31 79 PHE A O 1
ATOM 645 N N . GLU A 1 80 ? 24.814 6.360 -35.697 1.00 56.50 80 GLU A N 1
ATOM 646 C CA . GLU A 1 80 ? 26.107 6.976 -36.058 1.00 56.50 80 GLU A CA 1
ATOM 647 C C . GLU A 1 80 ? 27.115 5.967 -36.635 1.00 56.50 80 GLU A C 1
ATOM 649 O O . GLU A 1 80 ? 27.856 6.297 -37.554 1.00 56.50 80 GLU A O 1
ATOM 654 N N . VAL A 1 81 ? 27.132 4.718 -36.153 1.00 58.69 81 VAL A N 1
ATOM 655 C CA . VAL A 1 81 ? 28.076 3.689 -36.637 1.00 58.69 81 VAL A CA 1
ATOM 656 C C . VAL A 1 81 ? 27.719 3.167 -38.041 1.00 58.69 81 VAL A C 1
ATOM 658 O O . VAL A 1 81 ? 28.575 2.609 -38.723 1.00 58.69 81 VAL A O 1
ATOM 661 N N . LEU A 1 82 ? 26.475 3.343 -38.498 1.00 57.50 82 LEU A N 1
ATOM 662 C CA . LEU A 1 82 ? 26.018 2.879 -39.816 1.00 57.50 82 LEU A CA 1
ATOM 663 C C . LEU A 1 82 ? 26.204 3.918 -40.939 1.00 57.50 82 LEU A C 1
ATOM 665 O O . LEU A 1 82 ? 26.014 3.565 -42.101 1.00 57.50 82 LEU A O 1
ATOM 669 N N . ASP A 1 83 ? 26.596 5.155 -40.619 1.00 54.12 83 ASP A N 1
ATOM 670 C CA . ASP A 1 83 ? 26.789 6.251 -41.590 1.00 54.12 83 ASP A CA 1
ATOM 671 C C . ASP A 1 83 ? 28.235 6.348 -42.135 1.00 54.12 83 ASP A C 1
ATOM 673 O O . ASP A 1 83 ? 28.502 7.115 -43.051 1.00 54.12 83 ASP A O 1
ATOM 677 N N . ASP A 1 84 ? 29.180 5.545 -41.622 1.00 57.56 84 ASP A N 1
ATOM 678 C CA . ASP A 1 84 ? 30.610 5.597 -42.007 1.00 57.56 84 ASP A CA 1
ATOM 679 C C . ASP A 1 84 ? 31.038 4.468 -42.971 1.00 57.56 84 ASP A C 1
ATOM 681 O O . ASP A 1 84 ? 32.208 4.096 -43.039 1.00 57.56 84 ASP A O 1
ATOM 685 N N . SER A 1 85 ? 30.093 3.852 -43.696 1.00 59.50 85 SER A N 1
ATOM 686 C CA . SER A 1 85 ? 30.388 2.670 -44.528 1.00 59.50 85 SER A CA 1
ATOM 687 C C . SER A 1 85 ? 29.985 2.739 -46.001 1.00 59.50 85 SER A C 1
ATOM 689 O O . SER A 1 85 ? 29.839 1.686 -46.606 1.00 59.50 85 SER A O 1
ATOM 691 N N . ASP A 1 86 ? 29.913 3.927 -46.614 1.00 59.88 86 ASP A N 1
ATOM 692 C CA . ASP A 1 86 ? 29.851 4.048 -48.082 1.00 59.88 86 ASP A CA 1
ATOM 693 C C . ASP A 1 86 ? 30.495 5.354 -48.602 1.00 59.88 86 ASP A C 1
ATOM 695 O O . ASP A 1 86 ? 29.897 6.424 -48.532 1.00 59.88 86 ASP A O 1
ATOM 699 N N . ILE A 1 87 ? 31.725 5.249 -49.129 1.00 61.12 87 ILE A N 1
ATOM 700 C CA . ILE A 1 87 ? 32.205 5.754 -50.441 1.00 61.12 87 ILE A CA 1
ATOM 701 C C . ILE A 1 87 ? 33.696 5.368 -50.547 1.00 61.12 87 ILE A C 1
ATOM 703 O O . ILE A 1 87 ? 34.608 6.113 -50.194 1.00 61.12 87 ILE A O 1
ATOM 707 N N . ASP A 1 88 ? 33.937 4.140 -51.009 1.00 56.62 88 ASP A N 1
ATOM 708 C CA . ASP A 1 88 ? 35.198 3.741 -51.640 1.00 56.62 88 ASP A CA 1
ATOM 709 C C . ASP A 1 88 ? 35.049 4.015 -53.142 1.00 56.62 88 ASP A C 1
ATOM 711 O O . ASP A 1 88 ? 34.637 3.144 -53.909 1.00 56.62 88 ASP A O 1
ATOM 715 N N . ASP A 1 89 ? 35.311 5.258 -53.560 1.00 59.22 89 ASP A N 1
ATOM 716 C CA . ASP A 1 89 ? 35.478 5.581 -54.980 1.00 59.22 89 ASP A CA 1
ATOM 717 C C . ASP A 1 89 ? 36.910 5.208 -55.391 1.00 59.22 89 ASP A C 1
ATOM 719 O O . ASP A 1 89 ? 37.837 6.020 -55.462 1.00 59.22 89 ASP A O 1
ATOM 723 N N . SER A 1 90 ? 37.086 3.910 -55.617 1.00 61.78 90 SER A N 1
ATOM 724 C CA . SER A 1 90 ? 38.219 3.344 -56.334 1.00 61.78 90 SER A CA 1
ATOM 725 C C . SER A 1 90 ? 38.193 3.808 -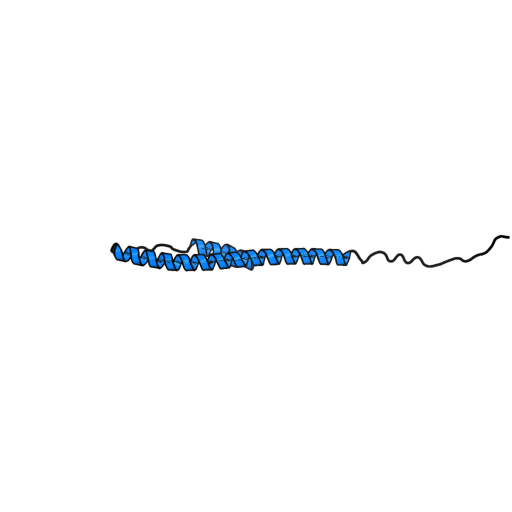57.793 1.00 61.78 90 SER A C 1
ATOM 727 O O . SER A 1 90 ? 37.620 3.129 -58.643 1.00 61.78 90 SER A O 1
ATOM 729 N N . ASP A 1 91 ? 38.866 4.919 -58.109 1.00 57.69 91 ASP A N 1
ATOM 730 C CA . ASP A 1 91 ? 39.167 5.281 -59.499 1.00 57.69 91 ASP A CA 1
ATOM 731 C C . ASP A 1 91 ? 40.634 4.960 -59.831 1.00 57.69 91 ASP A C 1
ATOM 733 O O . ASP A 1 91 ? 41.591 5.613 -59.404 1.00 57.69 91 ASP A O 1
ATOM 737 N N . SER A 1 92 ? 40.792 3.856 -60.560 1.00 59.06 92 SER A N 1
ATOM 738 C CA . SER A 1 92 ? 42.061 3.254 -60.962 1.00 59.06 92 SER A CA 1
ATOM 739 C C . SER A 1 92 ? 42.477 3.744 -62.357 1.00 59.06 92 SER A C 1
ATOM 741 O O . SER A 1 92 ? 41.751 3.534 -63.317 1.00 59.06 92 SER A O 1
ATOM 743 N N . GLU A 1 93 ? 43.683 4.321 -62.442 1.00 52.75 93 GLU A N 1
ATOM 744 C CA . GLU A 1 93 ? 44.621 4.431 -63.586 1.00 52.75 93 GLU A CA 1
ATOM 745 C C . GLU A 1 93 ? 44.166 4.900 -64.995 1.00 52.75 93 GLU A C 1
ATOM 747 O O . GLU A 1 93 ? 43.407 4.237 -65.692 1.00 52.75 93 GLU A O 1
ATOM 752 N N . SER A 1 94 ? 44.875 5.916 -65.534 1.00 49.81 94 SER A N 1
ATOM 753 C CA . SER A 1 94 ? 45.847 5.767 -66.655 1.00 49.81 94 SER A CA 1
ATOM 754 C C . SER A 1 94 ? 45.905 6.977 -67.612 1.00 49.81 94 SER A C 1
ATOM 756 O O . SER A 1 94 ? 44.984 7.201 -68.394 1.00 49.81 94 SER A O 1
ATOM 758 N N . SER A 1 95 ? 47.040 7.694 -67.656 1.00 50.28 95 SER A N 1
ATOM 759 C CA . SER A 1 95 ? 47.907 7.798 -68.858 1.00 50.28 95 SER A CA 1
ATOM 760 C C . SER A 1 95 ? 48.963 8.904 -68.728 1.00 50.28 95 SER A C 1
ATOM 762 O O . SER A 1 95 ? 48.671 10.075 -68.500 1.00 50.28 95 SER A O 1
ATOM 764 N N . ARG A 1 96 ? 50.222 8.493 -68.905 1.00 58.84 96 ARG A N 1
ATOM 765 C CA . ARG A 1 96 ? 51.412 9.331 -69.099 1.00 58.84 96 ARG A CA 1
ATOM 766 C C . ARG A 1 96 ? 51.506 9.737 -70.573 1.00 58.84 96 ARG A C 1
ATOM 768 O O . ARG A 1 96 ? 51.414 8.849 -71.399 1.00 58.84 96 ARG A O 1
ATOM 775 N N . GLU A 1 97 ? 51.803 11.003 -70.864 1.00 48.53 97 GLU A N 1
ATOM 776 C CA . GLU A 1 97 ? 52.595 11.528 -72.009 1.00 48.53 97 GLU A CA 1
ATOM 777 C C . GLU A 1 97 ? 52.501 13.065 -71.933 1.00 48.53 97 GLU A C 1
ATOM 779 O O . GLU A 1 97 ? 51.433 13.593 -71.660 1.00 48.53 97 GLU A O 1
ATOM 784 N N . GLY A 1 98 ? 53.540 13.899 -71.997 1.00 46.91 98 GLY A N 1
ATOM 785 C CA . GLY A 1 98 ? 54.711 13.948 -72.872 1.00 46.91 98 GLY A CA 1
ATOM 786 C C . GLY A 1 98 ? 54.771 15.394 -73.419 1.00 46.91 98 GLY A C 1
ATOM 787 O O . GLY A 1 98 ? 53.771 15.893 -73.918 1.00 46.91 98 GLY A O 1
ATOM 788 N N . SER A 1 99 ? 55.894 16.098 -73.236 1.00 50.66 99 SER A N 1
ATOM 789 C CA . SER A 1 99 ? 56.129 17.548 -73.443 1.00 50.66 99 SER A CA 1
ATOM 790 C C . SER A 1 99 ? 55.615 18.197 -74.745 1.00 50.66 99 SER A C 1
ATOM 792 O O . SER A 1 99 ? 55.566 17.538 -75.782 1.00 50.66 99 SER A O 1
ATOM 794 N N . PRO A 1 100 ? 55.486 19.542 -74.768 1.00 64.38 100 PRO A N 1
ATOM 795 C CA . PRO A 1 100 ? 55.699 20.318 -75.988 1.00 64.38 100 PRO A CA 1
ATOM 796 C C . PRO A 1 100 ? 56.871 21.322 -75.899 1.00 64.38 100 PRO A C 1
ATOM 798 O O . PRO A 1 100 ? 56.999 22.065 -74.932 1.00 64.38 100 PRO A O 1
ATOM 801 N N . ARG A 1 101 ? 57.683 21.251 -76.966 1.00 48.28 101 ARG A N 1
ATOM 802 C CA . ARG A 1 101 ? 58.704 22.141 -77.571 1.00 48.28 101 ARG A CA 1
ATOM 803 C C . ARG A 1 101 ? 59.103 23.460 -76.911 1.00 48.28 101 ARG A C 1
ATOM 805 O O . ARG A 1 101 ? 58.224 24.327 -76.736 1.00 48.28 101 ARG A O 1
#

Organism: Meganyctiphanes norvegica (NCBI:txid48144)

pLDDT: mean 82.17, std 16.52, range [46.91, 97.44]

Foldseek 3Di:
DVCLPVCQAVVLVVVLVPQDQADADPPDHDDPVRRVVRSVVSNVVSVVSNVVSVVSNVVSVVVVVVVVVVVVVVVVVVVVVVVPPDDPPPDDDDDDDDDDD

Sequence (101 aa):
VKDIFQYRMEGILEALSKVKLYTFPTKYPWTIETFICNTWEVCCTGAQELNKRSQMVEVAVLELIELVLFESETAANIFEVLDDSDIDDSDSESSREGSPR